Protein AF-A0A9E3G9A6-F1 (afdb_monomer_lite)

Radius of gyration: 29.05 Å; chains: 1; bounding box: 60×20×89 Å

pLDDT: mean 95.75, std 4.93, range [70.44, 98.81]

Sequence (157 aa):
MNFSVLPPEINSALMFSGAGSGPMLAAAAAWNGLAAELDSAAQSFSSVTSGLTAAAWQGPASQAMTATAVPYASWLSAAASRASQASAQAEAVAGAFESALAATVHPGTVAANRSDLVSLVVSNLFGQNAPAIAATESQYEEMWAQDVAAMVGYHSG

Secondary structure (DSSP, 8-state):
---TTS-HHHHHHHHTSSS-SHHHHHHHHHHHHHHHHHHHHHHHHHHHHHHHHHTT--SHHHHHHHHHHHHHHHHHHHHHHHHHHHHHHHHHHHHHHHHHHHHSPPHHHHHHHHHHHHHHHHT-TTSTTHHHHHHHHHHHHHHHHHHHHHHHHHHH-

Foldseek 3Di:
DQLLVPFLLVLQVVLPDDDALVVLLVLLVVLLVLLVVLLVVLVVLVVVLVVCDVPDDHDDVSVVVSVVSVVVSVVSNVSSVVSNVSSVVSVVLNVLSVQLNVQADHSVVLVVLVVVLVVLVVPCPPVPSVVVNVVSVVVSVVNSVSSSVSVVSSVVD

Structure (mmCIF, N/CA/C/O backbone):
data_AF-A0A9E3G9A6-F1
#
_entry.id   AF-A0A9E3G9A6-F1
#
loop_
_atom_site.group_PDB
_atom_site.id
_atom_site.type_symbol
_atom_site.label_atom_id
_atom_site.label_alt_id
_atom_site.label_comp_id
_atom_site.label_asym_id
_atom_site.label_entity_id
_atom_site.label_seq_id
_atom_site.pdbx_PDB_ins_code
_atom_site.Cartn_x
_atom_site.Cartn_y
_atom_site.Cartn_z
_atom_site.occupancy
_atom_site.B_iso_or_equiv
_atom_site.auth_seq_id
_atom_site.auth_comp_id
_atom_site.auth_asym_id
_atom_site.auth_atom_id
_atom_site.pdbx_PDB_model_num
ATOM 1 N N . MET A 1 1 ? 15.185 5.411 2.852 1.00 70.44 1 MET A N 1
ATOM 2 C CA . MET A 1 1 ? 15.506 4.521 1.711 1.00 70.44 1 MET A CA 1
ATOM 3 C C . MET A 1 1 ? 16.070 5.356 0.572 1.00 70.44 1 MET A C 1
ATOM 5 O O . MET A 1 1 ? 15.714 6.523 0.491 1.00 70.44 1 MET A O 1
ATOM 9 N N . ASN A 1 2 ? 16.914 4.793 -0.295 1.00 88.81 2 ASN A N 1
ATOM 10 C CA . ASN A 1 2 ? 17.340 5.461 -1.527 1.00 88.81 2 ASN A CA 1
ATOM 11 C C . ASN A 1 2 ? 16.918 4.599 -2.730 1.00 88.81 2 ASN A C 1
ATOM 13 O O . ASN A 1 2 ? 17.574 3.609 -3.031 1.00 88.81 2 ASN A O 1
ATOM 17 N N . PHE A 1 3 ? 15.789 4.939 -3.358 1.00 94.00 3 PHE A N 1
ATOM 18 C CA . PHE A 1 3 ? 15.251 4.203 -4.510 1.00 94.00 3 PHE A CA 1
ATOM 19 C C . PHE A 1 3 ? 15.906 4.614 -5.834 1.00 94.00 3 PHE A C 1
ATOM 21 O O . PHE A 1 3 ? 15.871 3.844 -6.789 1.00 94.00 3 PHE A O 1
ATOM 28 N N . SER A 1 4 ? 16.547 5.789 -5.890 1.00 94.00 4 SER A N 1
ATOM 29 C CA . SER A 1 4 ? 17.180 6.305 -7.110 1.00 94.00 4 SER A CA 1
ATOM 30 C C . SER A 1 4 ? 18.491 5.620 -7.471 1.00 94.00 4 SER A C 1
ATOM 32 O O . SER A 1 4 ? 18.964 5.781 -8.586 1.00 94.00 4 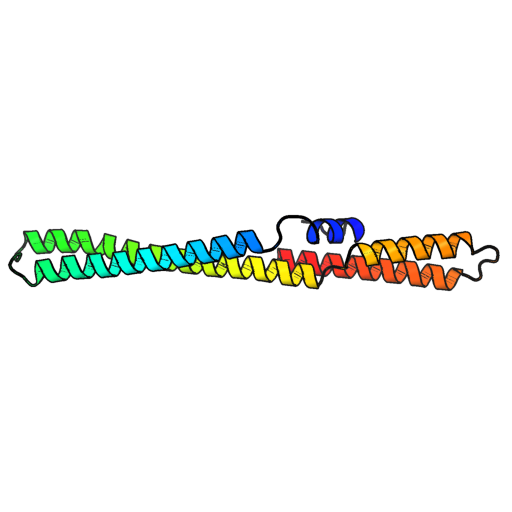SER A O 1
ATOM 34 N N . VAL A 1 5 ? 19.070 4.826 -6.567 1.00 96.31 5 VAL A N 1
ATOM 35 C CA . VAL A 1 5 ? 20.231 3.973 -6.876 1.00 96.31 5 VAL A CA 1
ATOM 36 C C . VAL A 1 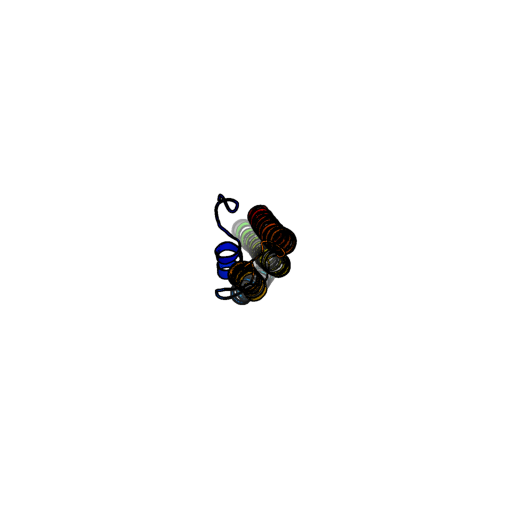5 ? 19.838 2.583 -7.383 1.00 96.31 5 VAL A C 1
ATOM 38 O O . VAL A 1 5 ? 20.712 1.820 -7.787 1.00 96.31 5 VAL A O 1
ATOM 41 N N . LEU A 1 6 ? 18.547 2.235 -7.344 1.00 96.81 6 LEU A N 1
ATOM 42 C CA . LEU A 1 6 ? 18.034 0.965 -7.851 1.00 96.81 6 LEU A CA 1
ATOM 43 C C . LEU A 1 6 ? 17.511 1.172 -9.275 1.00 96.81 6 LEU A C 1
ATOM 45 O O . LEU A 1 6 ? 16.681 2.062 -9.461 1.00 96.81 6 LEU A O 1
ATOM 49 N N . PRO A 1 7 ? 17.960 0.381 -10.263 1.00 97.75 7 PRO A N 1
ATOM 50 C CA . PRO A 1 7 ? 17.462 0.488 -11.629 1.00 97.75 7 PRO A CA 1
ATOM 51 C C . PRO A 1 7 ? 16.000 0.004 -11.722 1.00 97.75 7 PRO A C 1
ATOM 53 O O . PRO A 1 7 ? 15.527 -0.696 -10.812 1.00 97.75 7 PRO A O 1
ATOM 56 N N . PRO A 1 8 ? 15.278 0.351 -12.803 1.00 98.06 8 PRO A N 1
ATOM 57 C CA . PRO A 1 8 ? 13.872 -0.009 -12.976 1.00 98.06 8 PRO A CA 1
ATOM 58 C C . PRO A 1 8 ? 13.632 -1.523 -12.905 1.00 98.06 8 PRO A C 1
ATOM 60 O O . PRO A 1 8 ? 12.649 -1.944 -12.312 1.00 98.06 8 PRO A O 1
ATOM 63 N N . GLU A 1 9 ? 14.555 -2.380 -13.359 1.00 98.50 9 GLU A N 1
ATOM 64 C CA . GLU A 1 9 ? 14.414 -3.839 -13.221 1.00 98.50 9 GLU A CA 1
ATOM 65 C C . GLU A 1 9 ? 14.224 -4.278 -11.765 1.00 98.50 9 GLU A C 1
ATOM 67 O O . GLU A 1 9 ? 13.510 -5.243 -11.501 1.00 98.50 9 GLU A O 1
ATOM 72 N N . ILE A 1 10 ? 14.860 -3.581 -10.818 1.00 98.06 10 ILE A N 1
ATOM 73 C CA . ILE A 1 10 ? 14.800 -3.918 -9.396 1.00 98.06 10 ILE A CA 1
ATOM 74 C C . ILE A 1 10 ? 13.576 -3.289 -8.737 1.00 98.06 10 ILE A C 1
ATOM 76 O O . ILE A 1 10 ? 12.838 -4.002 -8.058 1.00 98.06 10 ILE A O 1
ATOM 80 N N . ASN A 1 11 ? 13.340 -1.987 -8.934 1.00 97.75 11 ASN A N 1
ATOM 81 C CA . ASN A 1 11 ? 12.170 -1.319 -8.350 1.00 97.75 11 ASN A CA 1
ATOM 82 C C . ASN A 1 11 ? 10.867 -1.967 -8.848 1.00 97.75 11 ASN A C 1
ATOM 84 O O . ASN A 1 11 ? 10.033 -2.363 -8.030 1.00 97.75 11 ASN A O 1
ATOM 88 N N . SER A 1 12 ? 10.747 -2.188 -10.161 1.00 98.06 12 SER A N 1
ATOM 89 C CA . SER A 1 12 ? 9.619 -2.894 -10.767 1.00 98.06 12 SER A CA 1
ATOM 90 C C . SER A 1 12 ? 9.476 -4.321 -10.224 1.00 98.06 12 SER A C 1
ATOM 92 O O . SER A 1 12 ? 8.406 -4.699 -9.750 1.00 98.06 12 SER A O 1
ATOM 94 N N . ALA A 1 13 ? 10.536 -5.140 -10.232 1.00 97.38 13 ALA A N 1
ATOM 95 C CA . ALA A 1 13 ? 10.421 -6.534 -9.787 1.00 97.38 13 ALA A CA 1
ATOM 96 C C . ALA A 1 13 ? 10.018 -6.662 -8.309 1.00 97.38 13 ALA A C 1
ATOM 98 O O . ALA A 1 13 ? 9.231 -7.542 -7.954 1.00 97.38 13 ALA A O 1
ATOM 99 N N . LEU A 1 14 ? 10.533 -5.787 -7.442 1.00 96.12 14 LEU A N 1
ATOM 100 C CA . LEU A 1 14 ? 10.175 -5.789 -6.025 1.00 96.12 14 LEU A CA 1
ATOM 101 C C . LEU A 1 14 ? 8.712 -5.390 -5.804 1.00 96.12 14 LEU A C 1
ATOM 103 O O . LEU A 1 14 ? 8.059 -6.004 -4.968 1.00 96.12 14 LEU A O 1
ATOM 107 N N . MET A 1 15 ? 8.188 -4.423 -6.562 1.00 97.25 15 MET A N 1
ATOM 108 C CA . MET A 1 15 ? 6.791 -3.990 -6.443 1.00 97.25 15 MET A CA 1
ATOM 109 C C . MET A 1 15 ? 5.797 -5.033 -6.983 1.00 97.25 15 MET A C 1
ATOM 111 O O . MET A 1 15 ? 4.759 -5.275 -6.374 1.00 97.25 15 MET A O 1
ATOM 115 N N . PHE A 1 16 ? 6.123 -5.694 -8.098 1.00 97.50 16 PHE A N 1
ATOM 116 C CA . PHE A 1 16 ? 5.253 -6.691 -8.742 1.00 97.50 16 PHE A CA 1
ATOM 117 C C . PHE A 1 16 ? 5.360 -8.104 -8.145 1.00 97.50 16 PHE A C 1
ATOM 119 O O . PHE A 1 16 ? 4.703 -9.033 -8.620 1.00 97.50 16 PHE A O 1
ATOM 126 N N . SER A 1 17 ? 6.189 -8.295 -7.119 1.00 95.38 17 SER A N 1
ATOM 127 C CA . SER A 1 17 ? 6.329 -9.569 -6.416 1.00 95.38 17 SER A CA 1
ATOM 128 C C . SER A 1 17 ? 5.705 -9.517 -5.019 1.00 95.38 17 SER A C 1
ATOM 130 O O . SER A 1 17 ? 5.437 -8.458 -4.460 1.00 95.38 17 SER A O 1
ATOM 132 N N . GLY A 1 18 ? 5.465 -10.690 -4.432 1.00 95.00 18 GLY A N 1
ATOM 133 C CA . GLY A 1 18 ? 4.940 -10.808 -3.072 1.00 95.00 18 GLY A CA 1
ATOM 134 C C . GLY A 1 18 ? 3.429 -11.032 -3.005 1.00 95.00 18 GLY A C 1
ATOM 135 O O . GLY A 1 18 ? 2.813 -11.542 -3.937 1.00 95.00 18 GLY A O 1
ATOM 136 N N . ALA A 1 19 ? 2.851 -10.731 -1.841 1.00 96.06 19 ALA A N 1
ATOM 137 C CA . ALA A 1 19 ? 1.494 -11.145 -1.476 1.00 96.06 19 ALA A CA 1
ATOM 138 C C . ALA A 1 19 ? 0.381 -10.164 -1.901 1.00 96.06 19 ALA A C 1
ATOM 140 O O . ALA A 1 19 ? -0.797 -10.471 -1.715 1.00 96.06 19 ALA A O 1
ATOM 141 N N . GLY A 1 20 ? 0.741 -8.996 -2.442 1.00 96.69 20 GLY A N 1
ATOM 142 C CA . GLY A 1 20 ? -0.200 -7.925 -2.778 1.00 96.69 20 GLY A CA 1
ATOM 143 C C . GLY A 1 20 ? -0.884 -7.296 -1.556 1.00 96.69 20 GLY A C 1
ATOM 144 O O . GLY A 1 20 ? -0.438 -7.450 -0.417 1.00 96.69 20 GLY A O 1
ATOM 145 N N . SER A 1 21 ? -1.999 -6.601 -1.792 1.00 98.00 21 SER A N 1
ATOM 146 C CA . SER A 1 21 ? -2.788 -5.901 -0.764 1.00 98.00 21 SER A CA 1
ATOM 147 C C . SER A 1 21 ? -3.674 -6.815 0.092 1.00 98.00 21 SER A C 1
ATOM 149 O O . SER A 1 21 ? -4.094 -6.427 1.185 1.00 98.00 21 SER A O 1
ATOM 151 N N . GLY A 1 22 ? -3.939 -8.044 -0.364 1.00 98.19 22 GLY A N 1
ATOM 152 C CA . GLY A 1 22 ? -4.873 -8.985 0.265 1.00 98.19 22 GLY A CA 1
ATOM 153 C C . GLY A 1 22 ? -4.669 -9.191 1.774 1.00 98.19 22 GLY A C 1
ATOM 154 O O . GLY A 1 22 ? -5.637 -9.055 2.526 1.00 98.19 22 GLY A O 1
ATOM 155 N N . PRO A 1 23 ? -3.441 -9.463 2.262 1.00 98.56 23 PRO A N 1
ATOM 156 C CA . PRO A 1 23 ? -3.188 -9.613 3.696 1.00 98.56 23 PRO A CA 1
ATOM 157 C C . PRO A 1 23 ? -3.537 -8.366 4.519 1.00 98.56 23 PRO A C 1
ATOM 159 O O . PRO A 1 23 ? -4.054 -8.491 5.628 1.00 98.56 23 PRO A O 1
ATOM 162 N N . MET A 1 24 ? -3.288 -7.167 3.984 1.00 98.31 24 MET A N 1
ATOM 163 C CA . MET A 1 24 ? -3.580 -5.916 4.685 1.00 98.31 24 MET A CA 1
ATOM 164 C C . MET A 1 24 ? -5.086 -5.627 4.711 1.00 98.31 24 MET A C 1
ATOM 166 O O . MET A 1 24 ? -5.617 -5.232 5.746 1.00 98.31 24 MET A O 1
ATOM 170 N N . LEU A 1 25 ? -5.801 -5.918 3.620 1.00 98.69 25 LEU A N 1
ATOM 171 C CA . LEU A 1 25 ? -7.265 -5.824 3.577 1.00 98.69 25 LEU A CA 1
ATOM 172 C C . LEU A 1 25 ? -7.934 -6.827 4.531 1.00 98.69 25 LEU A C 1
ATOM 174 O O . LEU A 1 25 ? -8.910 -6.494 5.201 1.00 98.69 25 LEU A O 1
ATOM 178 N N . ALA A 1 26 ? -7.385 -8.038 4.657 1.00 98.69 26 ALA A N 1
ATOM 179 C CA . ALA A 1 26 ? -7.850 -9.007 5.647 1.00 98.69 26 ALA A CA 1
ATOM 180 C C . ALA A 1 26 ? -7.617 -8.510 7.086 1.00 98.69 26 ALA A C 1
ATOM 182 O O . ALA A 1 26 ? -8.493 -8.656 7.940 1.00 98.69 26 ALA A O 1
ATOM 183 N N . ALA A 1 27 ? -6.464 -7.884 7.352 1.00 98.62 27 ALA A N 1
ATOM 184 C CA . ALA A 1 27 ? -6.182 -7.262 8.642 1.00 98.62 27 ALA A CA 1
ATOM 185 C C . ALA A 1 27 ? -7.148 -6.106 8.944 1.00 98.62 27 ALA A C 1
ATOM 187 O O . ALA A 1 27 ? -7.645 -6.022 10.066 1.00 98.62 27 ALA A O 1
ATOM 188 N N . ALA A 1 28 ? -7.465 -5.265 7.954 1.00 98.69 28 ALA A N 1
ATOM 189 C CA . ALA A 1 28 ? -8.464 -4.209 8.094 1.00 98.69 28 ALA A CA 1
ATOM 190 C C . ALA A 1 28 ? -9.827 -4.780 8.508 1.00 98.69 28 ALA A C 1
ATOM 192 O O . ALA A 1 28 ? -10.371 -4.413 9.549 1.00 98.69 28 ALA A O 1
ATOM 193 N N . ALA A 1 29 ? -10.326 -5.776 7.770 1.00 98.69 29 ALA A N 1
ATOM 194 C CA . ALA A 1 29 ? -11.593 -6.431 8.084 1.00 98.69 29 ALA A CA 1
ATOM 195 C C . ALA A 1 29 ? -11.614 -7.029 9.505 1.00 98.69 29 ALA A C 1
ATOM 197 O O . ALA A 1 29 ? -12.607 -6.885 10.222 1.00 98.69 29 ALA A O 1
ATOM 198 N N . ALA A 1 30 ? -10.516 -7.654 9.941 1.00 98.75 30 ALA A N 1
ATOM 199 C CA . ALA A 1 30 ? -10.394 -8.203 11.291 1.00 98.75 30 ALA A CA 1
ATOM 200 C C . ALA A 1 30 ? -10.406 -7.111 12.377 1.00 98.75 30 ALA A C 1
ATOM 202 O O . ALA A 1 30 ? -11.101 -7.256 13.384 1.00 98.75 30 ALA A O 1
ATOM 203 N N . TRP A 1 31 ? -9.686 -6.002 12.169 1.00 98.75 31 TRP A N 1
ATOM 204 C CA . TRP A 1 31 ? -9.695 -4.855 13.083 1.00 98.75 31 TRP A CA 1
ATOM 205 C C . TRP A 1 31 ? -11.072 -4.201 13.180 1.00 98.75 31 TRP A C 1
ATOM 207 O O . TRP A 1 31 ? -11.509 -3.863 14.280 1.00 98.75 31 TRP A O 1
ATOM 217 N N . ASN A 1 32 ? -11.783 -4.078 12.059 1.00 98.56 32 ASN A N 1
ATOM 218 C CA . ASN A 1 32 ? -13.151 -3.575 12.048 1.00 98.56 32 ASN A CA 1
ATOM 219 C C . ASN A 1 32 ? -14.113 -4.511 12.802 1.00 98.56 32 ASN A C 1
ATOM 221 O O . ASN A 1 32 ? -14.936 -4.050 13.591 1.00 98.56 32 ASN A O 1
ATOM 225 N N . GLY A 1 33 ? -13.970 -5.829 12.624 1.00 98.56 33 GLY A N 1
ATOM 226 C CA . GLY A 1 33 ? -14.723 -6.821 13.397 1.00 98.56 33 GLY A CA 1
ATOM 227 C C . GLY A 1 33 ? -14.473 -6.699 14.903 1.00 98.56 33 GLY A C 1
ATOM 228 O O . GLY A 1 33 ? -15.419 -6.662 15.687 1.00 98.56 33 GLY A O 1
ATOM 229 N N . LEU A 1 34 ? -13.211 -6.545 15.316 1.00 98.62 34 LEU A N 1
ATOM 230 C CA . LEU A 1 34 ? -12.864 -6.321 16.722 1.00 98.62 34 LEU A CA 1
ATOM 231 C C . LEU A 1 34 ? -13.448 -5.009 17.265 1.00 98.62 34 LEU A C 1
ATOM 233 O O . LEU A 1 34 ? -13.905 -4.978 18.407 1.00 98.62 34 LEU A O 1
ATOM 237 N N . ALA A 1 35 ? -13.454 -3.936 16.469 1.00 98.62 35 ALA A N 1
ATOM 238 C CA . ALA A 1 35 ? -14.071 -2.672 16.860 1.00 98.62 35 ALA A CA 1
ATOM 239 C C . ALA A 1 35 ? -15.566 -2.850 17.172 1.00 98.62 35 ALA A C 1
ATOM 241 O O . ALA A 1 35 ? -16.025 -2.404 18.222 1.00 98.62 35 ALA A O 1
ATOM 242 N N . ALA A 1 36 ? -16.297 -3.567 16.311 1.00 98.44 36 ALA A N 1
ATOM 243 C CA . ALA A 1 36 ? -17.718 -3.848 16.502 1.00 98.44 36 ALA A CA 1
ATOM 244 C C . ALA A 1 36 ? -17.994 -4.677 17.771 1.00 98.44 36 ALA A C 1
ATOM 246 O O . ALA A 1 36 ? -18.902 -4.349 18.537 1.00 98.44 36 ALA A O 1
ATOM 247 N N . GLU A 1 37 ? -17.193 -5.713 18.031 1.00 98.56 37 GLU A N 1
ATOM 248 C CA . GLU A 1 37 ? -17.326 -6.536 19.242 1.00 98.56 37 GLU A CA 1
ATOM 249 C C . GLU A 1 37 ? -17.026 -5.738 20.521 1.00 98.56 37 GLU A C 1
ATOM 251 O O . GLU A 1 37 ? -17.739 -5.867 21.518 1.00 98.56 37 GLU A O 1
ATOM 256 N N . LEU A 1 38 ? -16.011 -4.866 20.502 1.00 98.44 38 LEU A N 1
ATOM 257 C CA . LEU A 1 38 ? -15.674 -4.004 21.640 1.00 98.44 38 LEU A CA 1
ATOM 258 C C . LEU A 1 38 ? -16.768 -2.966 21.925 1.00 98.44 38 LEU A C 1
ATOM 260 O O . LEU A 1 38 ? -17.101 -2.744 23.091 1.00 98.44 38 LEU A O 1
ATOM 264 N N . ASP A 1 39 ? -17.359 -2.370 20.888 1.00 97.88 39 ASP A N 1
ATOM 265 C CA . ASP A 1 39 ? -18.486 -1.444 21.044 1.00 97.88 39 ASP A CA 1
ATOM 266 C C . ASP A 1 39 ? -19.738 -2.156 21.570 1.00 97.88 39 ASP A C 1
ATOM 268 O O . ASP A 1 39 ? -20.394 -1.658 22.489 1.00 97.88 39 ASP A O 1
ATOM 272 N N . SER A 1 40 ? -20.043 -3.349 21.050 1.00 98.06 40 SER A N 1
ATOM 273 C CA . SER A 1 40 ? -21.126 -4.200 21.556 1.00 98.06 40 SER A CA 1
ATOM 274 C C . SER A 1 40 ? -20.919 -4.545 23.036 1.00 98.06 40 SER A C 1
ATOM 276 O O . SER A 1 40 ? -21.827 -4.389 23.860 1.00 98.06 40 SER A O 1
ATOM 278 N N . ALA A 1 41 ? -19.694 -4.925 23.414 1.00 97.69 41 ALA A N 1
ATOM 279 C CA . ALA A 1 41 ? -19.331 -5.202 24.798 1.00 97.69 41 ALA A CA 1
ATOM 280 C C . ALA A 1 41 ? -19.478 -3.963 25.697 1.00 97.69 41 ALA A C 1
ATOM 282 O O . ALA A 1 41 ? -20.018 -4.075 26.799 1.00 97.69 41 ALA A O 1
ATOM 283 N N . ALA A 1 42 ? -19.060 -2.779 25.233 1.00 96.25 42 ALA A N 1
ATOM 284 C CA . ALA A 1 42 ? -19.215 -1.526 25.971 1.00 96.25 42 ALA A CA 1
ATOM 285 C C . ALA A 1 42 ? -20.694 -1.198 26.233 1.00 96.25 42 ALA A C 1
ATOM 287 O O . ALA A 1 42 ? -21.072 -0.872 27.364 1.00 96.25 42 ALA A O 1
ATOM 288 N N . GLN A 1 43 ? -21.540 -1.332 25.206 1.00 95.56 43 GLN A N 1
ATOM 289 C CA . GLN A 1 43 ? -22.983 -1.096 25.300 1.00 95.56 43 GLN A CA 1
ATOM 290 C C . GLN A 1 43 ? -23.654 -2.093 26.247 1.00 95.56 43 GLN A C 1
ATOM 292 O O . GLN A 1 43 ? -24.404 -1.689 27.137 1.00 95.56 43 GLN A O 1
ATOM 297 N N . SER A 1 44 ? -23.340 -3.383 26.111 1.00 96.19 44 SER A N 1
ATOM 298 C CA . SER A 1 44 ? -23.854 -4.441 26.985 1.00 96.19 44 SER A CA 1
ATOM 299 C C . SER A 1 44 ? -23.462 -4.201 28.447 1.00 96.19 44 SER A C 1
ATOM 301 O O . SER A 1 44 ? -24.317 -4.188 29.335 1.00 96.19 44 SER A O 1
ATOM 303 N N . PHE A 1 45 ? -22.186 -3.904 28.705 1.00 94.12 45 PHE A N 1
ATOM 304 C CA . PHE A 1 45 ? -21.683 -3.638 30.051 1.00 94.12 45 PHE A CA 1
ATOM 305 C C . PHE A 1 45 ? -22.343 -2.402 30.685 1.00 94.12 45 PHE A C 1
ATOM 307 O O . PHE A 1 45 ? -22.750 -2.436 31.852 1.00 94.12 45 PHE A O 1
ATOM 314 N N . SER A 1 46 ? -22.514 -1.326 29.912 1.00 91.06 46 SER A N 1
ATOM 315 C CA . SER A 1 46 ? -23.229 -0.124 30.355 1.00 91.06 46 SER A CA 1
ATOM 316 C C . SER A 1 46 ? -24.709 -0.407 30.641 1.00 91.06 46 SER A C 1
ATOM 318 O O . SER A 1 46 ? -25.235 0.007 31.679 1.00 91.06 46 SER A O 1
ATOM 320 N N . SER A 1 47 ? -25.376 -1.183 29.781 1.00 92.12 47 SER A N 1
ATOM 321 C CA . SER A 1 47 ? -26.776 -1.580 29.959 1.00 92.12 47 SER A CA 1
ATOM 322 C C . SER A 1 47 ? -26.983 -2.418 31.223 1.00 92.12 47 SER A C 1
ATOM 324 O O . SER A 1 47 ? -27.930 -2.178 31.967 1.00 92.12 47 SER A O 1
ATOM 326 N N . VAL A 1 48 ? -26.108 -3.388 31.498 1.00 91.25 48 VAL A N 1
ATOM 327 C CA . VAL A 1 48 ? -26.210 -4.228 32.703 1.00 91.25 48 VAL A CA 1
ATOM 328 C C . VAL A 1 48 ? -25.961 -3.399 33.963 1.00 91.25 48 VAL A C 1
ATOM 330 O O . VAL A 1 48 ? -26.719 -3.500 34.928 1.00 91.25 48 VAL A O 1
ATOM 333 N N . THR A 1 49 ? -24.941 -2.539 33.948 1.00 88.81 49 THR A N 1
ATOM 334 C CA . THR A 1 49 ? -24.593 -1.701 35.107 1.00 88.81 49 THR A CA 1
ATOM 335 C C . THR A 1 49 ? -25.695 -0.678 35.412 1.00 88.81 49 THR A C 1
ATOM 337 O O . THR A 1 49 ? -26.102 -0.515 36.564 1.00 88.81 49 THR A O 1
ATOM 340 N N . SER A 1 50 ? -26.243 -0.022 34.385 1.00 86.62 50 SER A N 1
ATOM 341 C CA . SER A 1 50 ? -27.372 0.907 34.544 1.00 86.62 50 SER A CA 1
ATOM 342 C C . SER A 1 50 ? -28.653 0.192 34.983 1.00 86.62 50 SER A C 1
ATOM 344 O O . SER A 1 50 ? -29.320 0.654 35.904 1.00 86.62 50 SER A O 1
ATOM 346 N N . GLY A 1 51 ? -28.963 -0.977 34.417 1.00 87.88 51 GLY A N 1
ATOM 347 C CA . GLY A 1 51 ? -30.112 -1.782 34.834 1.00 87.88 51 GLY A CA 1
ATOM 348 C C . GLY A 1 51 ? -30.036 -2.218 36.301 1.00 87.88 51 GLY A C 1
ATOM 349 O O . GLY A 1 51 ? -31.030 -2.143 37.022 1.00 87.88 51 GLY A O 1
ATOM 350 N N . LEU A 1 52 ? -28.850 -2.615 36.774 1.00 85.56 52 LEU A N 1
ATOM 351 C CA . LEU A 1 52 ? -28.640 -3.044 38.158 1.00 85.56 52 LEU A CA 1
ATOM 352 C C . LEU A 1 52 ? -28.843 -1.894 39.163 1.00 85.56 52 LEU A C 1
ATOM 354 O O . LEU A 1 52 ? -29.478 -2.093 40.200 1.00 85.56 52 LEU A O 1
ATOM 358 N N . THR A 1 53 ? -28.350 -0.695 38.837 1.00 84.00 53 THR A N 1
ATOM 359 C CA . THR A 1 53 ? -28.498 0.510 39.679 1.00 84.00 53 THR A CA 1
ATOM 360 C C . THR A 1 53 ? -29.907 1.106 39.644 1.00 84.00 53 THR A C 1
ATOM 362 O O . THR A 1 53 ? -30.354 1.664 40.645 1.00 84.00 53 THR A O 1
ATOM 365 N N . ALA A 1 54 ? -30.626 0.961 38.525 1.00 83.12 54 ALA A N 1
ATOM 366 C CA . ALA A 1 54 ? -32.019 1.391 38.384 1.00 83.12 54 ALA A CA 1
ATOM 367 C C . ALA A 1 54 ? -33.021 0.457 39.091 1.00 83.12 54 ALA A C 1
ATOM 369 O O . ALA A 1 54 ? -34.158 0.852 39.347 1.00 83.12 54 ALA A O 1
ATOM 370 N N . ALA A 1 55 ? -32.615 -0.780 39.394 1.00 82.94 55 ALA A N 1
ATOM 371 C CA . ALA A 1 55 ? -33.438 -1.782 40.060 1.00 82.94 55 ALA A CA 1
ATOM 372 C C . ALA A 1 55 ? -33.275 -1.729 41.597 1.00 82.94 55 ALA A C 1
ATOM 374 O O . ALA A 1 55 ? -33.268 -0.663 42.212 1.00 82.94 55 ALA A O 1
ATOM 375 N N . ALA A 1 56 ? -33.186 -2.892 42.249 1.00 78.06 56 ALA A N 1
ATOM 376 C CA . ALA A 1 56 ? -33.173 -3.004 43.707 1.00 78.06 56 ALA A CA 1
ATOM 377 C C . ALA A 1 56 ? -31.808 -2.691 44.355 1.00 78.06 56 ALA A C 1
ATOM 379 O O . ALA A 1 56 ? -31.740 -2.523 45.573 1.00 78.06 56 ALA A O 1
ATOM 380 N N . TRP A 1 57 ? -30.714 -2.623 43.584 1.00 81.88 57 TRP A N 1
ATOM 381 C CA . TRP A 1 57 ? -29.377 -2.426 44.147 1.00 81.88 57 TRP A CA 1
ATOM 382 C C . TRP A 1 57 ? -29.015 -0.945 44.261 1.00 81.88 57 TRP A C 1
ATOM 384 O O . TRP A 1 57 ? -28.381 -0.360 43.382 1.00 81.88 57 TRP A O 1
ATOM 394 N N . GLN A 1 58 ? -29.416 -0.337 45.377 1.00 85.94 58 GLN A N 1
ATOM 395 C CA . GLN A 1 58 ? -29.252 1.092 45.640 1.00 85.94 58 GLN A CA 1
ATOM 396 C C . GLN A 1 58 ? -28.426 1.347 46.910 1.00 85.94 58 GLN A C 1
ATOM 398 O O . GLN A 1 58 ? -28.310 0.490 47.786 1.00 85.94 58 GLN A O 1
ATOM 403 N N . GLY A 1 59 ? -27.847 2.546 47.010 1.00 88.00 59 GLY A N 1
ATOM 404 C CA . GLY A 1 59 ? -27.075 3.002 48.170 1.00 88.00 59 GLY A CA 1
ATOM 405 C C . GLY A 1 59 ? -25.558 3.086 47.934 1.00 88.00 59 GLY A C 1
ATOM 406 O O . GLY A 1 59 ? -25.087 2.875 46.813 1.00 88.00 59 GLY A O 1
ATOM 407 N N . PRO A 1 60 ? -24.770 3.397 48.983 1.00 89.31 60 PRO A N 1
ATOM 408 C CA . PRO A 1 60 ? -23.348 3.738 48.848 1.00 89.31 60 PRO A CA 1
ATOM 409 C C . PRO A 1 60 ? -22.483 2.645 48.204 1.00 89.31 60 PRO A C 1
ATOM 411 O O . PRO A 1 60 ? -21.574 2.948 47.435 1.00 89.31 60 PRO A O 1
ATOM 414 N N . ALA A 1 61 ? -22.784 1.368 48.464 1.00 88.31 61 ALA A N 1
ATOM 415 C CA . ALA A 1 61 ? -22.050 0.244 47.876 1.00 88.31 61 ALA A CA 1
ATOM 416 C C . ALA A 1 61 ? -22.279 0.116 46.356 1.00 88.31 61 ALA A C 1
ATOM 418 O O . ALA A 1 61 ? -21.336 -0.138 45.609 1.00 88.31 61 ALA A O 1
ATOM 419 N N . SER A 1 62 ? -23.512 0.346 45.892 1.00 88.56 62 SER A N 1
ATOM 420 C CA . SER A 1 62 ? -23.860 0.338 44.463 1.00 88.56 62 SER A CA 1
ATOM 421 C C . SER A 1 62 ? -23.211 1.518 43.724 1.00 88.56 62 SER A C 1
ATOM 423 O O . SER A 1 62 ? -22.647 1.353 42.640 1.00 88.56 62 SER A O 1
ATOM 425 N N . GLN A 1 63 ? -23.168 2.698 44.359 1.00 86.88 63 GLN A N 1
ATOM 426 C CA . GLN A 1 63 ? -22.443 3.862 43.833 1.00 86.88 63 GLN A CA 1
ATOM 427 C C . GLN A 1 63 ? -20.936 3.598 43.703 1.00 86.88 63 GLN A C 1
ATOM 429 O O . GLN A 1 63 ? -20.353 3.909 42.666 1.00 86.88 63 GLN A O 1
ATOM 434 N N . ALA A 1 64 ? -20.310 2.978 44.710 1.00 89.19 64 ALA A N 1
ATOM 435 C CA . ALA A 1 64 ? -18.890 2.622 44.667 1.00 89.19 64 ALA A CA 1
ATOM 436 C C . ALA A 1 64 ? -18.569 1.613 43.546 1.00 89.19 64 ALA A C 1
ATOM 438 O O . ALA A 1 64 ? -17.563 1.761 42.845 1.00 89.19 64 ALA A O 1
ATOM 439 N N . MET A 1 65 ? -19.438 0.621 43.318 1.00 87.44 65 MET A N 1
ATOM 440 C CA . MET A 1 65 ? -19.258 -0.318 42.207 1.00 87.44 65 MET A CA 1
ATOM 441 C C . MET A 1 65 ? -19.446 0.365 40.849 1.00 87.44 65 MET A C 1
ATOM 443 O O . MET A 1 65 ? -18.613 0.189 39.963 1.00 87.44 65 MET A O 1
ATOM 447 N N . THR A 1 66 ? -20.459 1.222 40.707 1.00 86.81 66 THR A N 1
ATOM 448 C CA . THR A 1 66 ? -20.699 1.987 39.470 1.00 86.81 66 THR A CA 1
ATOM 449 C C . THR A 1 66 ? -19.516 2.890 39.131 1.00 86.81 66 THR A C 1
ATOM 451 O O . THR A 1 66 ? -19.057 2.906 37.990 1.00 86.81 66 THR A O 1
ATOM 454 N N . ALA A 1 67 ? -18.956 3.583 40.127 1.00 88.44 67 ALA A N 1
ATOM 455 C CA . ALA A 1 67 ? -17.755 4.398 39.956 1.00 88.44 67 ALA A CA 1
ATOM 456 C C . ALA A 1 67 ? -16.549 3.577 39.464 1.00 88.44 67 ALA A C 1
ATOM 458 O O . ALA A 1 67 ? -15.720 4.090 38.718 1.00 88.44 67 ALA A O 1
ATOM 459 N N . THR A 1 68 ? -16.475 2.294 39.831 1.00 89.50 68 THR A N 1
ATOM 460 C CA . THR A 1 68 ? -15.431 1.365 39.370 1.00 89.50 68 THR A CA 1
ATOM 461 C C . THR A 1 68 ? -15.712 0.817 37.964 1.00 89.50 68 THR A C 1
ATOM 463 O O . THR A 1 68 ? -14.786 0.571 37.195 1.00 89.50 68 THR A O 1
ATOM 466 N N . ALA A 1 69 ? -16.985 0.649 37.603 1.00 89.94 69 ALA A N 1
ATOM 467 C CA . ALA A 1 69 ? -17.425 0.127 36.311 1.00 89.94 69 ALA A CA 1
ATOM 468 C C . ALA A 1 69 ? -17.251 1.142 35.163 1.00 89.94 69 ALA A C 1
ATOM 470 O O . ALA A 1 69 ? -16.886 0.765 34.048 1.00 89.94 69 ALA A O 1
ATOM 471 N N . VAL A 1 70 ? -17.463 2.437 35.428 1.00 89.19 70 VAL A N 1
ATOM 472 C CA . VAL A 1 70 ? -17.366 3.512 34.420 1.00 89.19 70 VAL A CA 1
ATOM 473 C C . VAL A 1 70 ? -16.014 3.524 33.679 1.00 89.19 70 VAL A C 1
ATOM 475 O O . VAL A 1 70 ? -16.030 3.526 32.445 1.00 89.19 70 VAL A O 1
ATOM 478 N N . PRO A 1 71 ? -14.847 3.465 34.357 1.00 94.38 71 PRO A N 1
ATOM 479 C CA . PRO A 1 71 ? -13.554 3.381 33.680 1.00 94.38 71 PRO A CA 1
ATOM 480 C C . PRO A 1 71 ? -13.434 2.199 32.711 1.00 94.38 71 PRO A C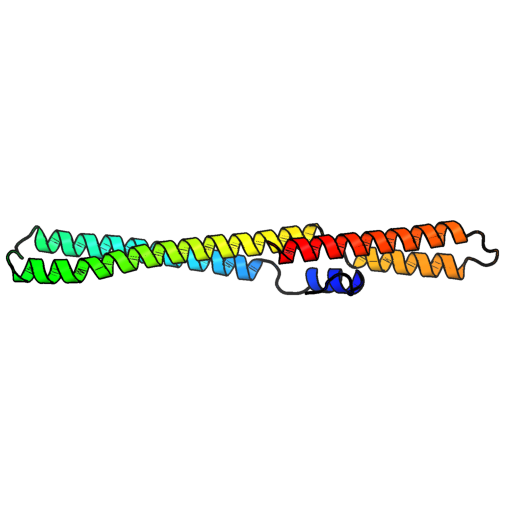 1
ATOM 482 O O . PRO A 1 71 ? -12.885 2.364 31.624 1.00 94.38 71 PRO A O 1
ATOM 485 N N . TYR A 1 72 ? -13.980 1.028 33.050 1.00 93.25 72 TYR A N 1
ATOM 486 C CA . TYR A 1 72 ? -13.912 -0.146 32.177 1.00 93.25 72 TYR A CA 1
ATOM 487 C C . TYR A 1 72 ? -14.774 0.013 30.919 1.00 93.25 72 TYR A C 1
ATOM 489 O O . TYR A 1 72 ? -14.295 -0.243 29.815 1.00 93.25 72 TYR A O 1
ATOM 497 N N . ALA A 1 73 ? -16.001 0.526 31.062 1.00 93.00 73 ALA A N 1
ATOM 498 C CA . ALA A 1 73 ? -16.848 0.861 29.916 1.00 93.00 73 ALA A CA 1
ATOM 499 C C . ALA A 1 73 ? -16.161 1.881 28.990 1.00 93.00 73 ALA A C 1
ATOM 501 O O . ALA A 1 73 ? -16.141 1.710 27.773 1.00 93.00 73 ALA A O 1
ATOM 502 N N . SER A 1 74 ? -15.528 2.905 29.575 1.00 94.88 74 SER A N 1
ATOM 503 C CA . SER A 1 74 ? -14.782 3.911 28.812 1.00 94.88 74 SER A CA 1
ATOM 504 C C . SER A 1 74 ? -13.570 3.320 28.086 1.00 94.88 74 SER A C 1
ATOM 506 O O . SER A 1 74 ? -13.275 3.703 26.954 1.00 94.88 74 SER A O 1
ATOM 508 N N . TRP A 1 75 ? -12.892 2.349 28.706 1.00 97.50 75 TRP A N 1
ATOM 509 C CA . TRP A 1 75 ? -11.773 1.646 28.096 1.00 97.50 75 TRP A CA 1
ATOM 510 C C . TRP A 1 75 ? -12.226 0.800 26.903 1.00 97.50 75 TRP A C 1
ATOM 512 O O . TRP A 1 75 ? -11.561 0.843 25.871 1.00 97.50 75 TRP A O 1
ATOM 522 N N . LEU A 1 76 ? -13.363 0.100 27.005 1.00 97.94 76 LEU A N 1
ATOM 523 C CA . LEU A 1 76 ? -13.929 -0.673 25.894 1.00 97.94 76 LEU A CA 1
ATOM 524 C C . LEU A 1 76 ? -14.235 0.223 24.686 1.00 97.94 76 LEU A C 1
ATOM 526 O O . LEU A 1 76 ? -13.763 -0.065 23.589 1.00 97.94 76 LEU A O 1
ATOM 530 N N . SER A 1 77 ? -14.922 1.351 24.888 1.00 97.62 77 SER A N 1
ATOM 531 C CA . SER A 1 77 ? -15.203 2.303 23.801 1.00 97.62 77 SER A CA 1
ATOM 532 C C . SER A 1 77 ? -13.929 2.923 23.216 1.00 97.62 77 SER A C 1
ATOM 534 O O . SER A 1 77 ? -13.805 3.094 22.003 1.00 97.62 77 SER A O 1
ATOM 536 N N . ALA A 1 78 ? -12.934 3.238 24.052 1.00 98.25 78 ALA A N 1
ATOM 537 C CA . ALA A 1 78 ? -11.647 3.735 23.566 1.00 98.25 78 ALA A CA 1
ATOM 538 C C . ALA A 1 78 ? -10.889 2.671 22.753 1.00 98.25 78 ALA A C 1
ATOM 540 O O . ALA A 1 78 ? -10.259 2.996 21.744 1.00 98.25 78 ALA A O 1
ATOM 541 N N . ALA A 1 79 ? -10.948 1.406 23.171 1.00 98.44 79 ALA A N 1
ATOM 542 C CA . ALA A 1 79 ? -10.356 0.287 22.450 1.00 98.44 79 ALA A CA 1
ATOM 543 C C . ALA A 1 79 ? -11.062 0.048 21.107 1.00 98.44 79 ALA A C 1
ATOM 545 O O . ALA A 1 79 ? -10.376 -0.135 20.103 1.00 98.44 79 ALA A O 1
ATOM 546 N N . ALA A 1 80 ? -12.395 0.141 21.062 1.00 98.50 80 ALA A N 1
ATOM 547 C CA . ALA A 1 80 ? -13.172 0.061 19.826 1.00 98.50 80 ALA A CA 1
ATOM 548 C C . ALA A 1 80 ? -12.759 1.153 18.827 1.00 98.50 80 ALA A C 1
ATOM 550 O O . ALA A 1 80 ? -12.440 0.861 17.675 1.00 98.50 80 ALA A O 1
ATOM 551 N N . SER A 1 81 ? -12.643 2.405 19.289 1.00 98.44 81 SER A N 1
ATOM 552 C CA . SER A 1 81 ? -12.177 3.518 18.452 1.00 98.44 81 SER A CA 1
ATOM 553 C C . SER A 1 81 ? -10.767 3.285 17.897 1.00 98.44 81 SER A C 1
ATOM 555 O O . SER A 1 81 ? -10.516 3.525 16.717 1.00 98.44 81 SER A O 1
ATOM 557 N N . ARG A 1 82 ? -9.843 2.769 18.717 1.00 98.69 82 ARG A N 1
ATOM 558 C CA . ARG A 1 82 ? -8.481 2.434 18.268 1.00 98.69 82 ARG A CA 1
ATOM 559 C C . ARG A 1 82 ? -8.470 1.292 17.253 1.00 98.69 82 ARG A C 1
ATOM 561 O O . ARG A 1 82 ? -7.716 1.365 16.290 1.00 98.69 82 ARG A O 1
ATOM 568 N N . ALA A 1 83 ? -9.301 0.268 17.443 1.00 98.69 83 ALA A N 1
ATOM 569 C CA . ALA A 1 83 ? -9.441 -0.831 16.491 1.00 98.69 83 ALA A CA 1
ATOM 570 C C . ALA A 1 83 ? -10.001 -0.337 15.145 1.00 98.69 83 ALA A C 1
ATOM 572 O O . ALA A 1 83 ? -9.457 -0.668 14.095 1.00 98.69 83 ALA A O 1
ATOM 573 N N . SER A 1 84 ? -11.004 0.546 15.162 1.00 98.62 84 SER A N 1
ATOM 574 C CA . SER A 1 84 ? -11.524 1.187 13.947 1.00 98.62 84 SER A CA 1
ATOM 575 C C . SER A 1 84 ? -10.450 2.018 13.227 1.00 98.62 84 SER A C 1
ATOM 577 O O . SER A 1 84 ? -10.283 1.902 12.014 1.00 98.62 84 SER A O 1
ATOM 579 N N . GLN A 1 85 ? -9.643 2.787 13.966 1.00 98.69 85 GLN A N 1
ATOM 580 C CA . GLN A 1 85 ? -8.514 3.530 13.390 1.00 98.69 85 GLN A CA 1
ATOM 581 C C . GLN A 1 85 ? -7.452 2.603 12.783 1.00 98.69 85 GLN A C 1
ATOM 583 O O . GLN A 1 85 ? -6.922 2.907 11.717 1.00 98.69 85 GLN A O 1
ATOM 588 N N . ALA A 1 86 ? -7.151 1.474 13.430 1.00 98.69 86 ALA A N 1
ATOM 589 C CA . ALA A 1 86 ? -6.224 0.479 12.894 1.00 98.69 86 ALA A CA 1
ATOM 590 C C . ALA A 1 86 ? -6.745 -0.138 11.586 1.00 98.69 86 ALA A C 1
ATOM 592 O O . ALA A 1 86 ? -5.967 -0.310 10.649 1.00 98.69 86 ALA A O 1
ATOM 593 N N . SER A 1 87 ? -8.056 -0.393 11.489 1.00 98.69 87 SER A N 1
ATOM 594 C CA . SER A 1 87 ? -8.695 -0.816 10.237 1.00 98.69 87 SER A CA 1
ATOM 595 C C . SER A 1 87 ? -8.489 0.210 9.125 1.00 98.69 87 SER A C 1
ATOM 597 O O . SER A 1 87 ? -7.992 -0.134 8.057 1.00 98.69 87 SER A O 1
ATOM 599 N N . ALA A 1 88 ? -8.810 1.479 9.388 1.00 98.62 88 ALA A N 1
ATOM 600 C CA . ALA A 1 88 ? -8.673 2.547 8.399 1.00 98.62 88 ALA A CA 1
ATOM 601 C C . ALA A 1 88 ? -7.214 2.750 7.951 1.00 98.62 88 ALA A C 1
ATOM 603 O O . ALA A 1 88 ? -6.947 2.977 6.774 1.00 98.62 88 ALA A O 1
ATOM 604 N N . GLN A 1 89 ? -6.249 2.633 8.870 1.00 98.31 89 GLN A N 1
ATOM 605 C CA . GLN A 1 89 ? -4.828 2.698 8.518 1.00 98.31 89 GLN A CA 1
ATOM 606 C C . GLN A 1 89 ? -4.390 1.511 7.655 1.00 98.31 89 GLN A C 1
ATOM 608 O O . GLN A 1 89 ? -3.629 1.702 6.711 1.00 98.31 89 GLN A O 1
ATOM 613 N N . ALA A 1 90 ? -4.879 0.301 7.937 1.00 98.50 90 ALA A N 1
ATOM 614 C CA . ALA A 1 90 ? -4.602 -0.863 7.102 1.00 98.50 90 ALA A CA 1
ATOM 615 C C . ALA A 1 90 ? -5.154 -0.675 5.674 1.00 98.50 90 ALA A C 1
ATOM 617 O O . ALA A 1 90 ? -4.438 -0.920 4.704 1.00 98.50 90 ALA A O 1
ATOM 618 N N . GLU A 1 91 ? -6.375 -0.155 5.526 1.00 98.44 91 GLU A N 1
ATOM 619 C CA . GLU A 1 91 ? -6.934 0.199 4.211 1.00 98.44 91 GLU A CA 1
ATOM 620 C C . GLU A 1 91 ? -6.102 1.268 3.495 1.00 98.44 91 GLU A C 1
ATOM 622 O O . GLU A 1 91 ? -5.819 1.128 2.306 1.00 98.44 91 GLU A O 1
ATOM 627 N N . ALA A 1 92 ? -5.655 2.301 4.214 1.00 98.00 92 ALA A N 1
ATOM 628 C CA . ALA A 1 92 ? -4.810 3.349 3.648 1.00 98.00 92 ALA A CA 1
ATOM 629 C C . ALA A 1 92 ? -3.473 2.792 3.132 1.00 98.00 92 ALA A C 1
ATOM 631 O O . ALA A 1 92 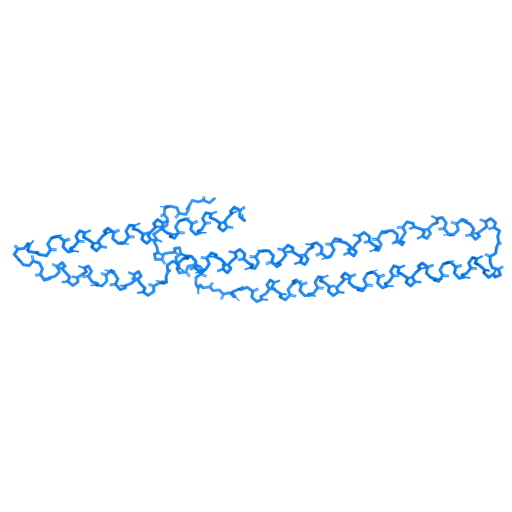? -3.064 3.114 2.019 1.00 98.00 92 ALA A O 1
ATOM 632 N N . VAL A 1 93 ? -2.820 1.906 3.892 1.00 97.44 93 VAL A N 1
ATOM 633 C CA . VAL A 1 93 ? -1.575 1.246 3.464 1.00 97.44 93 VAL A CA 1
ATOM 634 C C . VAL A 1 93 ? -1.809 0.359 2.240 1.00 97.44 93 VAL A C 1
ATOM 636 O O . VAL A 1 93 ? -1.005 0.380 1.308 1.00 97.44 93 VAL A O 1
ATOM 639 N N . ALA A 1 94 ? -2.915 -0.391 2.206 1.00 98.06 94 ALA A N 1
ATOM 640 C CA . ALA A 1 94 ? -3.290 -1.178 1.034 1.00 98.06 94 ALA A CA 1
ATOM 641 C C . ALA A 1 94 ? -3.509 -0.282 -0.200 1.00 98.06 94 ALA A C 1
ATOM 643 O O . ALA A 1 94 ? -2.999 -0.587 -1.275 1.00 98.06 94 ALA A O 1
ATOM 644 N N . GLY A 1 95 ? -4.200 0.849 -0.042 1.00 97.88 95 GLY A N 1
ATOM 645 C CA . GLY A 1 95 ? -4.417 1.820 -1.116 1.00 97.88 95 GLY A CA 1
ATOM 646 C C . GLY A 1 95 ? -3.126 2.476 -1.616 1.00 97.88 95 GLY A C 1
ATOM 647 O O . GLY A 1 95 ? -2.953 2.645 -2.825 1.00 97.88 95 GLY A O 1
ATOM 648 N N . ALA A 1 96 ? -2.195 2.796 -0.713 1.00 98.06 96 ALA A N 1
ATOM 649 C CA . ALA A 1 96 ? -0.879 3.318 -1.073 1.00 98.06 96 ALA A CA 1
ATOM 650 C C . ALA A 1 96 ? -0.069 2.292 -1.882 1.00 98.06 96 ALA A C 1
ATOM 652 O O . ALA A 1 96 ? 0.543 2.654 -2.885 1.00 98.06 96 ALA A O 1
ATOM 653 N N . PHE A 1 97 ? -0.121 1.009 -1.498 1.00 98.12 97 PHE A N 1
ATOM 654 C CA . PHE A 1 97 ? 0.502 -0.075 -2.260 1.00 98.12 97 PHE A CA 1
ATOM 655 C C . PHE A 1 97 ? -0.094 -0.202 -3.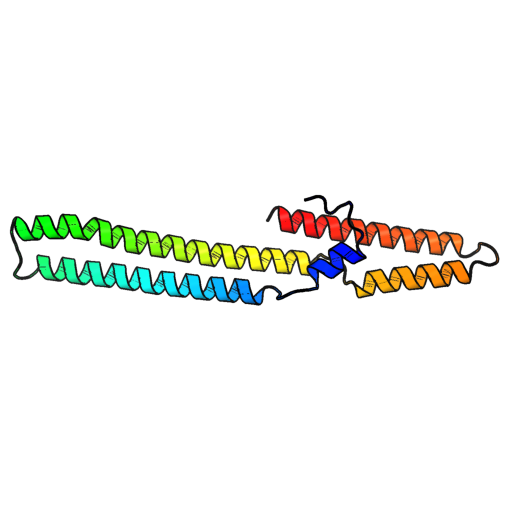667 1.00 98.12 97 PHE A C 1
ATOM 657 O O . PHE A 1 97 ? 0.657 -0.220 -4.635 1.00 98.12 97 PHE A O 1
ATOM 664 N N . GLU A 1 98 ? -1.422 -0.238 -3.805 1.00 98.25 98 GLU A N 1
ATOM 665 C CA . GLU A 1 98 ? -2.077 -0.348 -5.120 1.00 98.25 98 GLU A CA 1
ATOM 666 C C . GLU A 1 98 ? -1.776 0.864 -6.015 1.00 98.25 98 GLU A C 1
ATOM 668 O O . GLU A 1 98 ? -1.540 0.720 -7.214 1.00 98.25 98 GLU A O 1
ATOM 673 N N . SER A 1 99 ? -1.724 2.064 -5.431 1.00 98.19 99 SER A N 1
ATOM 674 C CA . SER A 1 99 ? -1.358 3.288 -6.156 1.00 98.19 99 SER A CA 1
ATOM 675 C C . SER A 1 99 ? 0.091 3.242 -6.642 1.00 98.19 99 SER A C 1
ATOM 677 O O . SER A 1 99 ? 0.373 3.621 -7.778 1.00 98.19 99 SER A O 1
ATOM 679 N N . ALA A 1 100 ? 1.004 2.751 -5.801 1.00 98.19 100 ALA A N 1
ATOM 680 C CA . ALA A 1 100 ? 2.402 2.566 -6.164 1.00 98.19 100 ALA A CA 1
ATOM 681 C C . ALA A 1 100 ? 2.554 1.510 -7.263 1.00 98.19 100 ALA A C 1
ATOM 683 O O . ALA A 1 100 ? 3.174 1.790 -8.282 1.00 98.19 100 ALA A O 1
ATOM 684 N N . LEU A 1 101 ? 1.915 0.348 -7.105 1.00 98.19 101 LEU A N 1
ATOM 685 C CA . LEU A 1 101 ? 1.908 -0.735 -8.087 1.00 98.19 101 LEU A CA 1
ATOM 686 C C . LEU A 1 101 ? 1.388 -0.267 -9.453 1.00 98.19 101 LEU A C 1
ATOM 688 O O . LEU A 1 101 ? 1.976 -0.602 -10.477 1.00 98.19 101 LEU A O 1
ATOM 692 N N . ALA A 1 102 ? 0.317 0.531 -9.473 1.00 98.25 102 ALA A N 1
ATOM 693 C CA . ALA A 1 102 ? -0.242 1.089 -10.702 1.00 98.25 102 ALA A CA 1
ATOM 694 C C . ALA A 1 102 ? 0.669 2.140 -11.363 1.00 98.25 102 ALA A C 1
ATOM 696 O O . ALA A 1 102 ? 0.633 2.300 -12.583 1.00 98.25 102 ALA A O 1
ATOM 697 N N . ALA A 1 103 ? 1.462 2.868 -10.574 1.00 98.25 103 ALA A N 1
ATOM 698 C CA . ALA A 1 103 ? 2.399 3.874 -11.067 1.00 98.25 103 ALA A CA 1
ATOM 699 C C . ALA A 1 103 ? 3.755 3.283 -11.492 1.00 98.25 103 ALA A C 1
ATOM 701 O O . ALA A 1 103 ? 4.434 3.877 -12.329 1.00 98.25 103 ALA A O 1
ATOM 702 N N . THR A 1 104 ? 4.163 2.144 -10.930 1.00 98.56 104 THR A N 1
ATOM 703 C CA . THR A 1 104 ? 5.416 1.454 -11.260 1.00 98.56 104 THR A CA 1
ATOM 704 C C . THR A 1 104 ? 5.361 0.840 -12.658 1.00 98.56 104 THR A C 1
ATOM 706 O O . THR A 1 104 ? 4.345 0.294 -13.094 1.00 98.56 104 THR A O 1
ATOM 709 N N . VAL A 1 105 ? 6.476 0.915 -13.380 1.00 98.62 105 VAL A N 1
ATOM 710 C CA . VAL A 1 105 ? 6.610 0.339 -14.714 1.00 98.62 105 VAL A CA 1
ATOM 711 C C . VAL A 1 105 ? 6.498 -1.186 -14.634 1.00 98.62 105 VAL A C 1
ATOM 713 O O . VAL A 1 105 ? 7.021 -1.840 -13.737 1.00 98.62 105 VAL A O 1
ATOM 716 N N . HIS A 1 106 ? 5.799 -1.799 -15.588 1.00 98.44 106 HIS A N 1
ATOM 717 C CA . HIS A 1 106 ? 5.709 -3.254 -15.620 1.00 98.44 106 HIS A CA 1
ATOM 718 C C . HIS A 1 106 ? 7.079 -3.872 -15.985 1.00 98.44 106 HIS A C 1
ATOM 720 O O . HIS A 1 106 ? 7.663 -3.465 -16.996 1.00 98.44 106 HIS A O 1
ATOM 726 N N . PRO A 1 107 ? 7.570 -4.915 -15.278 1.00 98.31 107 PRO A N 1
ATOM 727 C CA . PRO A 1 107 ? 8.882 -5.520 -15.548 1.00 98.31 107 PRO A CA 1
ATOM 728 C C . PRO A 1 107 ? 9.085 -5.971 -17.004 1.00 98.31 107 PRO A C 1
ATOM 730 O O . PRO A 1 107 ? 10.182 -5.882 -17.552 1.00 98.31 107 PRO A O 1
ATOM 733 N N . GLY A 1 108 ? 8.011 -6.423 -17.662 1.00 98.25 108 GLY A N 1
ATOM 734 C CA . GLY A 1 108 ? 8.038 -6.802 -19.078 1.00 98.25 108 GLY A CA 1
ATOM 735 C C . GLY A 1 108 ? 8.343 -5.638 -20.031 1.00 98.25 108 GLY A C 1
ATOM 736 O O . GLY A 1 108 ? 8.990 -5.853 -21.050 1.00 98.25 108 GLY A O 1
ATOM 737 N N . THR A 1 109 ? 7.934 -4.412 -19.691 1.00 98.50 109 THR A N 1
ATOM 738 C CA . THR A 1 109 ? 8.225 -3.209 -20.489 1.00 98.50 109 THR A CA 1
ATOM 739 C C . THR A 1 109 ? 9.704 -2.847 -20.399 1.00 98.50 109 THR A C 1
ATOM 741 O O . THR A 1 109 ? 10.337 -2.588 -21.422 1.00 98.50 109 THR A O 1
ATOM 744 N N . VAL A 1 110 ? 10.281 -2.925 -19.194 1.00 98.69 110 VAL A N 1
ATOM 745 C CA . VAL A 1 110 ? 11.721 -2.713 -18.976 1.00 98.69 110 VAL A CA 1
ATOM 746 C C . VAL A 1 110 ? 12.531 -3.739 -19.776 1.00 98.69 110 VAL A C 1
ATOM 748 O O . VAL A 1 110 ? 13.428 -3.377 -20.536 1.00 98.69 110 VAL A O 1
ATOM 751 N N . ALA A 1 111 ? 12.165 -5.022 -19.689 1.00 98.56 111 ALA A N 1
ATOM 752 C CA . ALA A 1 111 ? 12.844 -6.094 -20.418 1.00 98.56 111 ALA A CA 1
ATOM 753 C C . ALA A 1 111 ? 12.742 -5.956 -21.951 1.00 98.56 111 ALA A C 1
ATOM 755 O O . ALA A 1 111 ? 13.708 -6.259 -22.661 1.00 98.56 111 ALA A O 1
ATOM 756 N N . ALA A 1 112 ? 11.598 -5.491 -22.465 1.00 98.75 112 ALA A N 1
ATOM 757 C CA . ALA A 1 112 ? 11.404 -5.232 -23.890 1.00 98.75 112 ALA A CA 1
ATOM 758 C C . ALA A 1 112 ? 12.349 -4.130 -24.388 1.00 98.75 112 ALA A C 1
ATOM 760 O O . ALA A 1 112 ? 13.110 -4.366 -25.324 1.00 98.75 112 ALA A O 1
ATOM 761 N N . ASN A 1 113 ? 12.404 -2.990 -23.691 1.00 98.75 113 ASN A N 1
ATOM 762 C CA . ASN A 1 113 ? 13.327 -1.899 -24.010 1.00 98.75 113 ASN A CA 1
ATOM 763 C C . ASN A 1 113 ? 14.794 -2.372 -24.053 1.00 98.75 113 ASN A C 1
ATOM 765 O O . ASN A 1 113 ? 15.520 -2.060 -24.998 1.00 98.75 113 ASN A O 1
ATOM 769 N N . ARG A 1 114 ? 15.227 -3.188 -23.077 1.00 98.62 114 ARG A N 1
ATOM 770 C CA . ARG A 1 114 ? 16.596 -3.734 -23.075 1.00 98.62 114 ARG A CA 1
ATOM 771 C C . ARG A 1 114 ? 16.853 -4.682 -24.251 1.00 98.62 114 ARG A C 1
ATOM 773 O O . ARG A 1 114 ? 17.956 -4.671 -24.797 1.00 98.62 114 ARG A O 1
ATOM 780 N N . SER A 1 115 ? 15.866 -5.478 -24.666 1.00 98.69 115 SER A N 1
ATOM 781 C CA . SER A 1 115 ? 15.987 -6.332 -25.861 1.00 98.69 115 SER A CA 1
ATOM 782 C C . SER A 1 115 ? 16.061 -5.514 -27.150 1.00 98.69 115 SER A C 1
ATOM 784 O O . SER A 1 115 ? 16.890 -5.811 -28.015 1.00 98.69 115 SER A O 1
ATOM 786 N N . ASP A 1 116 ? 15.251 -4.461 -27.261 1.00 98.69 116 ASP A N 1
ATOM 787 C CA . ASP A 1 116 ? 15.254 -3.554 -28.410 1.00 98.69 116 ASP A CA 1
ATOM 788 C C . ASP A 1 116 ? 16.599 -2.839 -28.543 1.00 98.69 116 ASP A C 1
ATOM 790 O O . ASP A 1 116 ? 17.172 -2.795 -29.634 1.00 98.69 116 ASP A O 1
ATOM 794 N N . LEU A 1 117 ? 17.169 -2.378 -27.425 1.00 98.69 117 LEU A N 1
ATOM 795 C CA . LEU A 1 117 ? 18.507 -1.796 -27.397 1.00 98.69 117 LEU A CA 1
ATOM 796 C C . LEU A 1 117 ? 19.556 -2.766 -27.956 1.00 98.69 117 LEU A C 1
ATOM 798 O O . LEU A 1 117 ? 20.343 -2.390 -28.825 1.00 98.69 117 LEU A O 1
ATOM 802 N N . VAL A 1 118 ? 19.565 -4.019 -27.484 1.00 98.69 118 VAL A N 1
ATOM 803 C CA . VAL A 1 118 ? 20.510 -5.040 -27.967 1.00 98.69 118 VAL A CA 1
ATOM 804 C C . VAL A 1 118 ? 20.341 -5.262 -29.472 1.00 98.69 118 VAL A C 1
ATOM 806 O O . VAL A 1 118 ? 21.335 -5.282 -30.199 1.00 98.69 118 VAL A O 1
ATOM 809 N N . SER A 1 119 ? 19.104 -5.368 -29.961 1.00 98.56 119 SER A N 1
ATOM 810 C CA . SER A 1 119 ? 18.802 -5.521 -31.391 1.00 98.56 119 SER A CA 1
ATOM 811 C C . SER A 1 119 ? 19.321 -4.343 -32.228 1.00 98.56 119 SER A C 1
ATOM 813 O O . SER A 1 119 ? 19.988 -4.534 -33.254 1.00 98.56 119 SER A O 1
ATOM 815 N N . LEU A 1 120 ? 19.083 -3.111 -31.767 1.00 98.62 120 LEU A N 1
ATOM 816 C CA . LEU A 1 120 ? 19.533 -1.887 -32.432 1.00 98.62 120 LEU A CA 1
ATOM 817 C C . LEU A 1 120 ? 21.057 -1.782 -32.473 1.00 98.62 120 LEU A C 1
ATOM 819 O O . LEU A 1 120 ? 21.602 -1.421 -33.516 1.00 98.62 120 LEU A O 1
ATOM 823 N N . VAL A 1 121 ? 21.739 -2.125 -31.376 1.00 98.50 121 VAL A N 1
ATOM 824 C CA . VAL A 1 121 ? 23.207 -2.122 -31.277 1.00 98.50 121 VAL A CA 1
ATOM 825 C C . VAL A 1 121 ? 23.820 -3.170 -32.203 1.00 98.50 121 VAL A C 1
ATOM 827 O O . VAL A 1 121 ? 24.724 -2.846 -32.970 1.00 98.50 121 VAL A O 1
ATOM 830 N N . VAL A 1 122 ? 23.310 -4.406 -32.185 1.00 98.50 122 VAL A N 1
ATOM 831 C CA . VAL A 1 122 ? 23.817 -5.504 -33.030 1.00 98.50 122 VAL A CA 1
ATOM 832 C C . VAL A 1 122 ? 23.657 -5.188 -34.519 1.00 98.50 122 VAL A C 1
ATOM 834 O O . VAL A 1 122 ? 24.531 -5.521 -35.318 1.00 98.50 122 VAL A O 1
ATOM 837 N N . SER A 1 123 ? 22.575 -4.509 -34.903 1.00 97.94 123 SER A N 1
ATOM 838 C CA . SER A 1 123 ? 22.319 -4.109 -36.293 1.00 97.94 123 SER A CA 1
ATOM 839 C C . SER A 1 123 ? 22.981 -2.783 -36.706 1.00 97.94 123 SER A C 1
ATOM 841 O O . SER A 1 123 ? 22.876 -2.385 -37.867 1.00 97.94 123 SER A O 1
ATOM 843 N N . ASN A 1 124 ? 23.717 -2.105 -35.815 1.00 97.75 124 ASN A N 1
ATOM 844 C CA . ASN A 1 124 ? 24.277 -0.769 -36.058 1.00 97.75 124 ASN A CA 1
ATOM 845 C C . ASN A 1 124 ? 25.589 -0.757 -36.876 1.00 97.75 124 ASN A C 1
ATOM 847 O O . ASN A 1 124 ? 26.524 -0.023 -36.554 1.00 97.75 124 ASN A O 1
ATOM 851 N N . LEU A 1 125 ? 25.682 -1.551 -37.947 1.00 97.31 125 LEU A N 1
ATOM 852 C CA . LEU A 1 125 ? 26.933 -1.758 -38.696 1.00 97.31 125 LEU A CA 1
ATOM 853 C C . LEU A 1 125 ? 27.518 -0.465 -39.295 1.00 97.31 125 LEU A C 1
ATOM 855 O O . LEU A 1 125 ? 28.733 -0.299 -39.355 1.00 97.31 125 LEU A O 1
ATOM 859 N N . PHE A 1 126 ? 26.651 0.457 -39.723 1.00 97.38 126 PHE A N 1
ATOM 860 C CA . PHE A 1 126 ? 27.037 1.730 -40.346 1.00 97.38 126 PHE A CA 1
ATOM 861 C C . PHE A 1 126 ? 26.760 2.952 -39.459 1.00 97.38 126 PHE A C 1
ATOM 863 O O . PHE A 1 126 ? 26.796 4.079 -39.945 1.00 97.38 126 PHE A O 1
ATOM 870 N N . GLY A 1 127 ? 26.423 2.755 -38.180 1.00 97.38 127 GLY A N 1
ATOM 871 C CA . GLY A 1 127 ? 26.110 3.855 -37.260 1.00 97.38 127 GLY A CA 1
ATOM 872 C C . GLY A 1 127 ? 24.726 4.498 -37.447 1.00 97.38 127 GLY A C 1
ATOM 873 O O . GLY A 1 127 ? 24.374 5.408 -36.700 1.00 97.38 127 GLY A O 1
ATOM 874 N N . GLN A 1 128 ? 23.919 4.039 -38.409 1.00 98.06 128 GLN A N 1
ATOM 875 C CA . GLN A 1 128 ? 22.618 4.639 -38.738 1.00 98.06 128 GLN A CA 1
ATOM 876 C C . GLN A 1 128 ? 21.572 4.488 -37.622 1.00 98.06 128 GLN A C 1
ATOM 878 O O . GLN A 1 128 ? 20.678 5.324 -37.515 1.00 98.06 128 GLN A O 1
ATOM 883 N N . ASN A 1 129 ? 21.709 3.480 -36.754 1.00 98.44 129 ASN A N 1
ATOM 884 C CA . ASN A 1 129 ? 20.800 3.269 -35.626 1.00 98.44 129 ASN A CA 1
ATOM 885 C C . ASN A 1 129 ? 21.147 4.137 -34.408 1.00 98.44 129 ASN A C 1
ATOM 887 O O . ASN A 1 129 ? 20.421 4.083 -33.419 1.00 98.44 129 ASN A O 1
ATOM 891 N N . ALA A 1 130 ? 22.220 4.941 -34.441 1.00 98.25 130 ALA A N 1
ATOM 892 C CA . ALA A 1 130 ? 22.642 5.736 -33.284 1.00 98.25 130 ALA A CA 1
ATOM 893 C C . ALA A 1 130 ? 21.520 6.619 -32.684 1.00 98.25 130 ALA A C 1
ATOM 895 O O . ALA A 1 130 ? 21.372 6.607 -31.461 1.00 98.25 130 ALA A O 1
ATOM 896 N N . PRO A 1 131 ? 20.669 7.310 -33.475 1.00 98.44 131 PRO A N 1
ATOM 897 C CA . PRO A 1 131 ? 19.540 8.058 -32.917 1.00 98.44 131 PRO A CA 1
ATOM 898 C C . PRO A 1 131 ? 18.486 7.170 -32.236 1.00 98.44 131 PRO A C 1
ATOM 900 O O . PRO A 1 131 ? 17.950 7.545 -31.199 1.00 98.44 131 PRO A O 1
ATOM 903 N N . ALA A 1 132 ? 18.204 5.983 -32.786 1.00 98.44 132 ALA A N 1
ATOM 904 C CA . ALA A 1 132 ? 17.238 5.044 -32.210 1.00 98.44 132 ALA A CA 1
ATOM 905 C C . ALA A 1 132 ? 17.756 4.409 -30.908 1.00 98.44 132 ALA A C 1
ATOM 907 O O . ALA A 1 132 ? 16.992 4.227 -29.961 1.00 98.44 132 ALA A O 1
ATOM 908 N N . ILE A 1 133 ? 19.061 4.131 -30.835 1.00 98.75 133 ILE A N 1
ATOM 909 C CA . ILE A 1 133 ? 19.740 3.685 -29.609 1.00 98.75 133 ILE A CA 1
ATOM 910 C C . ILE A 1 133 ? 19.597 4.751 -28.520 1.00 98.75 133 ILE A C 1
ATOM 912 O O . ILE A 1 133 ? 19.148 4.441 -27.422 1.00 98.75 133 ILE A O 1
ATOM 916 N N . ALA A 1 134 ? 19.902 6.014 -28.839 1.00 98.69 134 ALA A N 1
ATOM 917 C CA . ALA A 1 134 ? 19.770 7.119 -27.890 1.00 98.69 134 ALA A CA 1
ATOM 918 C C . ALA A 1 134 ? 18.320 7.305 -27.407 1.00 98.69 134 ALA A C 1
ATOM 920 O O . ALA A 1 134 ? 18.091 7.512 -26.220 1.00 98.69 134 ALA A O 1
ATOM 921 N N . ALA A 1 135 ? 17.336 7.177 -28.303 1.00 98.75 135 ALA A N 1
ATOM 922 C CA . ALA A 1 135 ? 15.924 7.223 -27.927 1.00 98.75 135 ALA A CA 1
ATOM 923 C C . ALA A 1 135 ? 15.526 6.061 -26.997 1.00 98.75 135 ALA A C 1
ATOM 925 O O . ALA A 1 135 ? 14.778 6.269 -26.046 1.00 98.75 135 ALA A O 1
ATOM 926 N N . THR A 1 136 ? 16.051 4.857 -27.238 1.00 98.75 136 THR A N 1
ATOM 927 C CA . THR A 1 136 ? 15.779 3.673 -26.406 1.00 98.75 136 THR A CA 1
ATOM 928 C C . THR A 1 136 ? 16.379 3.822 -25.005 1.00 98.75 136 THR A C 1
ATOM 930 O O . THR A 1 136 ? 15.704 3.523 -24.023 1.00 98.75 136 THR A O 1
ATOM 933 N N . GLU A 1 137 ? 17.605 4.341 -24.887 1.00 98.75 137 GLU A N 1
ATOM 934 C CA . GLU A 1 137 ? 18.217 4.644 -23.581 1.00 98.75 137 GLU A C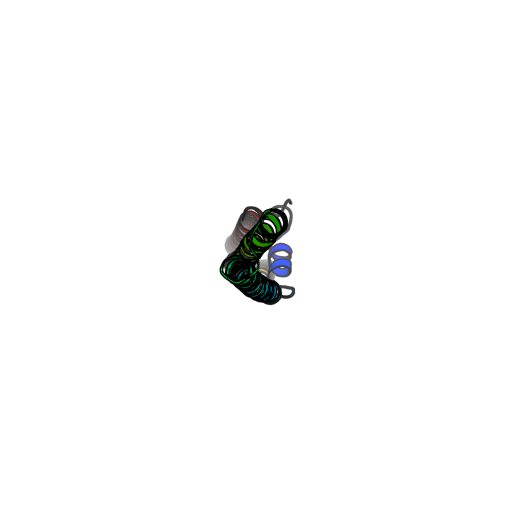A 1
ATOM 935 C C . GLU A 1 137 ? 17.467 5.777 -22.854 1.00 98.75 137 GLU A C 1
ATOM 937 O O . GLU A 1 137 ? 17.228 5.679 -21.656 1.00 98.75 137 GLU A O 1
ATOM 942 N N . SER A 1 138 ? 16.996 6.811 -23.565 1.00 98.75 138 SER A N 1
ATOM 943 C CA . SER A 1 138 ? 16.172 7.876 -22.964 1.00 98.75 138 SER A CA 1
ATOM 944 C C . SER A 1 138 ? 14.865 7.334 -22.374 1.00 98.75 138 SER A C 1
ATOM 946 O O . SER A 1 138 ? 14.497 7.692 -21.260 1.00 98.75 138 SER A O 1
ATOM 948 N N . GLN A 1 139 ? 14.175 6.436 -23.085 1.00 98.81 139 GLN A N 1
ATOM 949 C CA . GLN A 1 139 ? 12.974 5.769 -22.563 1.00 98.81 139 GLN A CA 1
ATOM 950 C C . GLN A 1 139 ? 13.287 4.933 -21.317 1.00 98.81 139 GLN A C 1
ATOM 952 O O . GLN A 1 139 ? 12.472 4.841 -20.403 1.00 98.81 139 GLN A O 1
ATOM 957 N N . TYR A 1 140 ? 14.471 4.324 -21.263 1.00 98.81 140 TYR A N 1
ATOM 958 C CA . TYR A 1 140 ? 14.918 3.597 -20.083 1.00 98.81 140 TYR A CA 1
ATOM 959 C C . TYR A 1 140 ? 15.133 4.517 -18.875 1.00 98.81 140 TYR A C 1
ATOM 961 O O . TYR A 1 140 ? 14.687 4.194 -17.773 1.00 98.81 140 TYR A O 1
ATOM 969 N N . GLU A 1 141 ? 15.747 5.683 -19.075 1.00 98.62 141 GLU A N 1
ATOM 970 C CA . GLU A 1 141 ? 15.892 6.694 -18.022 1.00 98.62 141 GLU A CA 1
ATOM 971 C C . GLU A 1 141 ? 14.534 7.231 -17.535 1.00 98.62 141 GLU A C 1
ATOM 973 O O . GLU A 1 141 ? 14.348 7.432 -16.334 1.00 98.62 141 GLU A O 1
ATOM 978 N N . GLU A 1 142 ? 13.555 7.395 -18.431 1.00 98.69 142 GLU A N 1
ATOM 979 C CA . GLU A 1 142 ? 12.178 7.761 -18.067 1.00 98.69 142 GLU A CA 1
ATOM 980 C C . GLU A 1 142 ? 11.509 6.685 -17.201 1.00 98.69 142 GLU A C 1
ATOM 982 O O . GLU A 1 142 ? 10.930 7.009 -16.160 1.00 98.69 142 GLU A O 1
ATOM 987 N N . MET A 1 143 ? 11.639 5.405 -17.576 1.00 98.81 143 MET A N 1
ATOM 988 C CA . MET A 1 143 ? 11.138 4.287 -16.767 1.00 98.81 143 MET A CA 1
ATOM 989 C C . MET A 1 143 ? 11.785 4.268 -15.379 1.00 98.81 143 MET A C 1
ATOM 991 O O . MET A 1 143 ? 11.101 4.058 -14.377 1.00 98.81 143 MET A O 1
ATOM 995 N N . TRP A 1 144 ? 13.090 4.542 -15.299 1.00 98.62 144 TRP A N 1
ATOM 996 C CA . TRP A 1 144 ? 13.787 4.653 -14.021 1.00 98.62 144 TRP A CA 1
ATOM 997 C C . TRP A 1 144 ? 13.217 5.794 -13.168 1.00 98.62 144 TRP A C 1
ATOM 999 O O . TRP A 1 144 ? 12.865 5.584 -12.005 1.00 98.62 144 TRP A O 1
ATOM 1009 N N . ALA A 1 145 ? 13.074 6.994 -13.731 1.00 98.44 145 ALA A N 1
ATOM 1010 C CA . ALA A 1 145 ? 12.528 8.139 -13.009 1.00 98.44 145 ALA A CA 1
ATOM 1011 C C . ALA A 1 145 ? 11.091 7.888 -12.514 1.00 98.44 145 ALA A C 1
ATOM 1013 O O . ALA A 1 145 ? 10.761 8.253 -11.381 1.00 98.44 145 ALA A O 1
ATOM 1014 N N . GLN A 1 146 ? 10.258 7.229 -13.325 1.00 98.62 146 GLN A N 1
ATOM 1015 C CA . GLN A 1 146 ? 8.892 6.851 -12.963 1.00 98.62 146 GLN A CA 1
ATOM 1016 C C . GLN A 1 146 ? 8.863 5.878 -11.777 1.00 98.62 146 GLN A C 1
ATOM 1018 O O . GLN A 1 146 ? 8.148 6.124 -10.803 1.00 98.62 146 GLN A O 1
ATOM 1023 N N . ASP A 1 147 ? 9.678 4.824 -11.809 1.00 98.50 147 ASP A N 1
ATOM 1024 C CA . ASP A 1 147 ? 9.780 3.861 -10.708 1.00 98.50 147 ASP A CA 1
ATOM 1025 C C . ASP A 1 147 ? 10.251 4.520 -9.409 1.00 98.50 147 ASP A C 1
ATOM 1027 O O . ASP A 1 147 ? 9.708 4.261 -8.334 1.00 98.50 147 ASP A O 1
ATOM 1031 N N . VAL A 1 148 ? 11.230 5.424 -9.495 1.00 98.19 148 VAL A N 1
ATOM 1032 C CA . VAL A 1 148 ? 11.697 6.192 -8.334 1.00 98.19 148 VAL A CA 1
ATOM 1033 C C . VAL A 1 148 ? 10.573 7.050 -7.765 1.00 98.19 148 VAL A C 1
ATOM 1035 O O . VAL A 1 148 ? 10.380 7.060 -6.549 1.00 98.19 148 VAL A O 1
ATOM 1038 N N . ALA A 1 149 ? 9.819 7.750 -8.615 1.00 97.88 149 ALA A N 1
ATOM 1039 C CA . ALA A 1 149 ? 8.696 8.574 -8.181 1.00 97.88 149 ALA A CA 1
ATOM 1040 C C . ALA A 1 149 ? 7.600 7.734 -7.504 1.00 97.88 149 ALA A C 1
ATOM 1042 O O . ALA A 1 149 ? 7.122 8.117 -6.434 1.00 97.88 149 ALA A O 1
ATOM 1043 N N . ALA A 1 150 ? 7.263 6.568 -8.066 1.00 98.12 150 ALA A N 1
ATOM 1044 C CA . ALA A 1 150 ? 6.305 5.635 -7.477 1.00 98.12 150 ALA A CA 1
ATOM 1045 C C . ALA A 1 150 ? 6.756 5.163 -6.083 1.00 98.12 150 ALA A C 1
ATOM 1047 O O . ALA A 1 150 ? 5.989 5.234 -5.123 1.00 98.12 150 ALA A O 1
ATOM 1048 N N . MET A 1 151 ? 8.023 4.762 -5.935 1.00 97.75 151 MET A N 1
ATOM 1049 C CA . MET A 1 151 ? 8.561 4.287 -4.655 1.00 97.75 151 MET A CA 1
ATOM 1050 C C . MET A 1 151 ? 8.701 5.394 -3.605 1.00 97.75 151 MET A C 1
ATOM 1052 O O . MET A 1 151 ? 8.493 5.149 -2.415 1.00 97.75 151 MET A O 1
ATOM 1056 N N . VAL A 1 152 ? 9.045 6.616 -4.019 1.00 96.50 152 VAL A N 1
ATOM 1057 C CA . VAL A 1 152 ? 9.077 7.777 -3.119 1.00 96.50 152 VAL A CA 1
ATOM 1058 C C . VAL A 1 152 ? 7.669 8.116 -2.638 1.00 96.50 152 VAL A C 1
ATOM 1060 O O . VAL A 1 152 ? 7.492 8.285 -1.433 1.00 96.50 152 VAL A O 1
ATOM 1063 N N . GLY A 1 153 ? 6.684 8.144 -3.542 1.00 95.25 153 GLY A N 1
ATOM 1064 C CA . GLY A 1 153 ? 5.278 8.353 -3.188 1.00 95.25 153 GLY A CA 1
ATOM 1065 C C . GLY A 1 153 ? 4.763 7.282 -2.227 1.00 95.25 153 GLY A C 1
ATOM 1066 O O . GLY A 1 153 ? 4.162 7.602 -1.206 1.00 95.25 153 GLY A O 1
ATOM 1067 N N . TYR A 1 154 ? 5.098 6.014 -2.481 1.00 96.38 154 TYR A N 1
ATOM 1068 C CA . TYR A 1 154 ? 4.737 4.918 -1.584 1.00 96.38 154 TYR A CA 1
ATOM 1069 C C . TYR A 1 154 ? 5.355 5.062 -0.188 1.00 96.38 154 TYR A C 1
ATOM 1071 O O . TYR A 1 154 ? 4.714 4.771 0.818 1.00 96.38 154 TYR A O 1
ATOM 1079 N N . HIS A 1 155 ? 6.607 5.520 -0.109 1.00 94.69 155 HIS A N 1
ATOM 1080 C CA . HIS A 1 155 ? 7.295 5.708 1.164 1.00 94.69 155 HIS A CA 1
ATOM 1081 C C . HIS A 1 155 ? 6.751 6.887 1.977 1.00 94.69 155 HIS A C 1
ATOM 1083 O O . HIS A 1 155 ? 6.785 6.828 3.207 1.00 94.69 155 HIS A O 1
ATOM 1089 N N . SER A 1 156 ? 6.293 7.955 1.316 1.00 90.69 156 SER A N 1
ATOM 1090 C CA . SER A 1 156 ? 5.726 9.121 1.998 1.00 90.69 156 SER A CA 1
ATOM 1091 C C . SER A 1 156 ? 4.298 8.903 2.499 1.00 90.69 156 SER A C 1
ATOM 1093 O O . SER A 1 156 ? 3.923 9.565 3.468 1.00 90.69 156 SER A O 1
ATOM 1095 N N . GLY A 1 157 ? 3.560 7.962 1.895 1.00 79.19 157 GLY A N 1
ATOM 1096 C CA . GLY A 1 157 ? 2.137 7.737 2.168 1.00 79.19 157 GLY A CA 1
ATOM 1097 C C . GLY A 1 157 ? 1.235 8.698 1.411 1.00 79.19 157 GLY A C 1
ATOM 1098 O O . GLY A 1 157 ? 1.573 9.902 1.341 1.00 79.19 157 GLY A O 1
#